Protein AF-A0A3B8LMS7-F1 (afdb_monomer)

Solvent-accessible surface area (backbone atoms only — not comparable to full-atom values): 8397 Å² total; per-residue (Å²): 134,84,88,84,91,81,81,88,70,81,94,71,90,89,88,82,76,88,71,76,79,73,75,84,71,71,98,67,66,61,40,82,55,19,20,86,47,70,70,88,33,54,68,36,80,34,90,42,40,34,68,16,10,30,55,41,20,35,41,36,43,55,95,50,21,13,50,41,43,77,46,53,77,42,93,51,76,71,44,71,45,80,37,74,37,56,78,89,74,31,79,88,40,46,43,54,16,43,24,29,14,36,30,83,61,42,90,48,61,22,40,35,59,57,42,45,45,61,81,47,78,67,85,45,7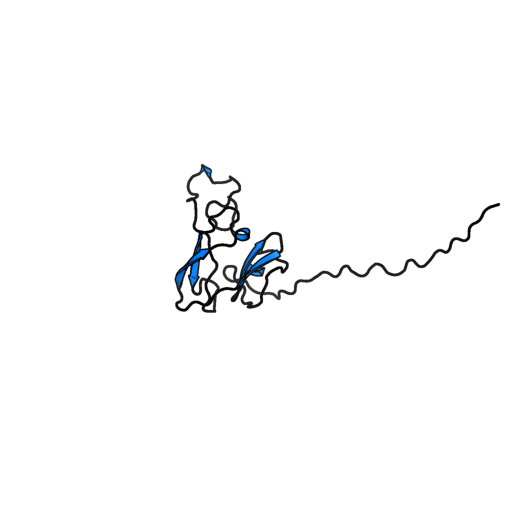5,85,50,60,68,71,70,44,34,53,52,55,81,84,54,68,50

pLDDT: mean 80.32, std 17.66, range [42.62, 98.25]

Radius of gyration: 23.53 Å; Cα contacts (8 Å, |Δi|>4): 278; chains: 1; bounding box: 43×66×74 Å

Mean predicted aligned error: 11.63 Å

Structure (mmCIF, N/CA/C/O backbone):
data_AF-A0A3B8LMS7-F1
#
_entry.id   AF-A0A3B8LMS7-F1
#
loop_
_atom_site.group_PDB
_atom_site.id
_atom_site.type_symbol
_atom_site.label_atom_id
_atom_site.label_alt_id
_atom_site.label_comp_id
_atom_site.label_asym_id
_atom_site.label_entity_id
_atom_site.label_seq_id
_atom_site.pdbx_PDB_ins_code
_atom_site.Cartn_x
_atom_site.Cartn_y
_atom_site.Cartn_z
_atom_site.occupancy
_atom_site.B_iso_or_equiv
_atom_site.auth_seq_id
_atom_site.auth_comp_id
_atom_site.auth_asym_id
_atom_site.auth_atom_id
_atom_site.pdbx_PDB_model_num
ATOM 1 N N . MET A 1 1 ? 28.620 -42.078 -59.482 1.00 43.09 1 MET A N 1
ATOM 2 C CA . MET A 1 1 ? 28.728 -40.672 -59.041 1.00 43.09 1 MET A CA 1
ATOM 3 C C . MET A 1 1 ? 27.403 -40.259 -58.410 1.00 43.09 1 MET A C 1
ATOM 5 O O . MET A 1 1 ? 26.386 -40.462 -59.048 1.00 43.09 1 MET A O 1
ATOM 9 N N . ARG A 1 2 ? 27.470 -39.798 -57.147 1.00 42.62 2 ARG A N 1
ATOM 10 C CA . ARG A 1 2 ? 26.589 -38.878 -56.375 1.00 42.62 2 ARG A CA 1
ATOM 11 C C . ARG A 1 2 ? 25.083 -38.866 -56.721 1.00 42.62 2 ARG A C 1
ATOM 13 O O . ARG A 1 2 ? 24.702 -38.427 -57.791 1.00 42.62 2 ARG A O 1
ATOM 20 N N . MET A 1 3 ? 24.230 -39.468 -55.883 1.00 47.16 3 MET A N 1
ATOM 21 C CA . MET A 1 3 ? 23.525 -38.856 -54.728 1.00 47.16 3 MET A CA 1
ATOM 22 C C . MET A 1 3 ? 22.615 -37.669 -55.090 1.00 47.16 3 MET A C 1
ATOM 24 O O . MET A 1 3 ? 23.129 -36.617 -55.446 1.00 47.16 3 MET A O 1
ATOM 28 N N . ALA A 1 4 ? 21.302 -37.805 -54.859 1.00 48.56 4 ALA A N 1
ATOM 29 C CA . ALA A 1 4 ? 20.588 -37.082 -53.791 1.00 48.56 4 ALA A CA 1
ATOM 30 C C . ALA A 1 4 ? 19.065 -37.327 -53.870 1.00 48.56 4 ALA A C 1
ATOM 32 O O . ALA A 1 4 ? 18.379 -36.816 -54.749 1.00 48.56 4 ALA A O 1
ATOM 33 N N . PHE A 1 5 ? 18.536 -38.085 -52.907 1.00 51.47 5 PHE A N 1
ATOM 34 C CA . PHE A 1 5 ? 17.126 -38.048 -52.520 1.00 51.47 5 PHE A CA 1
ATOM 35 C C . PHE A 1 5 ? 16.939 -36.856 -51.574 1.00 51.47 5 PHE A C 1
ATOM 37 O O . PHE A 1 5 ? 17.496 -36.870 -50.477 1.00 51.47 5 PHE A O 1
ATOM 44 N N . ILE A 1 6 ? 16.162 -35.843 -51.961 1.00 56.22 6 ILE A N 1
ATOM 45 C CA . ILE A 1 6 ? 15.762 -34.752 -51.060 1.00 56.22 6 ILE A CA 1
ATOM 46 C C . ILE A 1 6 ? 14.264 -34.888 -50.798 1.00 56.22 6 ILE A C 1
ATOM 48 O O . ILE A 1 6 ? 13.422 -34.571 -51.634 1.00 56.22 6 ILE A O 1
ATOM 52 N N . LYS A 1 7 ? 13.953 -35.418 -49.613 1.00 52.09 7 LYS A N 1
ATOM 53 C CA . LYS A 1 7 ? 12.619 -35.411 -49.013 1.00 52.09 7 LYS A CA 1
ATOM 54 C C . LYS A 1 7 ? 12.289 -33.969 -48.620 1.00 52.09 7 LYS A C 1
ATOM 56 O O . LYS A 1 7 ? 12.857 -33.465 -47.656 1.00 52.09 7 LYS A O 1
ATOM 61 N N . CYS A 1 8 ? 11.377 -33.315 -49.333 1.00 48.84 8 CYS A N 1
ATOM 62 C CA . CYS A 1 8 ? 10.804 -32.049 -48.877 1.00 48.84 8 CYS A CA 1
ATOM 63 C C . CYS A 1 8 ? 9.661 -32.377 -47.905 1.00 48.84 8 CYS A C 1
ATOM 65 O O . CYS A 1 8 ? 8.524 -32.620 -48.299 1.00 48.84 8 CYS A O 1
ATOM 67 N N . MET A 1 9 ? 10.040 -32.526 -46.637 1.00 53.75 9 MET A N 1
ATOM 68 C CA . MET A 1 9 ? 9.176 -32.872 -45.514 1.00 53.75 9 MET A CA 1
ATOM 69 C C . MET A 1 9 ? 8.336 -31.655 -45.109 1.00 53.75 9 MET A C 1
ATOM 71 O O . MET A 1 9 ? 8.848 -30.541 -45.038 1.00 53.75 9 MET A O 1
ATOM 75 N N . SER A 1 10 ? 7.047 -31.906 -44.880 1.00 53.94 10 SER A N 1
ATOM 76 C CA . SER A 1 10 ? 5.983 -30.986 -44.476 1.00 53.94 10 SER A CA 1
ATOM 77 C C . SER A 1 10 ? 6.422 -29.775 -43.651 1.00 53.94 10 SER A C 1
ATOM 79 O O . SER A 1 10 ? 6.800 -29.896 -42.489 1.00 53.94 10 SER A O 1
ATOM 81 N N . MET A 1 11 ? 6.230 -28.593 -44.233 1.00 56.06 11 MET A N 1
ATOM 82 C CA . MET A 1 11 ? 6.202 -27.307 -43.541 1.00 56.06 11 MET A CA 1
ATOM 83 C C . MET A 1 11 ? 4.784 -27.082 -42.990 1.00 56.06 11 MET A C 1
ATOM 85 O O . MET A 1 11 ? 3.991 -26.333 -43.553 1.00 56.06 11 MET A O 1
ATOM 89 N N . LEU A 1 12 ? 4.436 -27.816 -41.929 1.00 58.06 12 LEU A N 1
ATOM 90 C CA . LEU A 1 12 ? 3.155 -27.730 -41.226 1.00 58.06 12 LEU A CA 1
ATOM 91 C C . LEU A 1 12 ? 3.419 -27.457 -39.736 1.00 58.06 12 LEU A C 1
ATOM 93 O O . LEU A 1 12 ? 4.203 -28.168 -39.116 1.00 58.06 12 LEU A O 1
ATOM 97 N N . CYS A 1 13 ? 2.704 -26.477 -39.174 1.00 52.31 13 CYS A N 1
ATOM 98 C CA . CYS A 1 13 ? 2.502 -26.253 -37.733 1.00 52.31 13 CYS A CA 1
ATOM 99 C C . CYS A 1 13 ? 3.688 -25.744 -36.886 1.00 52.31 13 CYS A C 1
ATOM 101 O O . CYS A 1 13 ? 4.247 -26.486 -36.091 1.00 52.31 13 CYS A O 1
ATOM 103 N N . CYS A 1 14 ? 3.960 -24.434 -36.935 1.00 53.78 14 CYS A N 1
ATOM 104 C CA . CYS A 1 14 ? 4.565 -23.681 -35.816 1.00 53.78 14 CYS A CA 1
ATOM 105 C C . CYS A 1 14 ? 4.072 -22.213 -35.787 1.00 53.78 14 CYS A C 1
ATOM 107 O O . CYS A 1 14 ? 4.835 -21.289 -35.530 1.00 53.78 14 CYS A O 1
ATOM 109 N N . VAL A 1 15 ? 2.787 -21.975 -36.085 1.00 58.22 15 VAL A N 1
ATOM 110 C CA . VAL A 1 15 ? 2.137 -20.646 -35.995 1.00 58.22 15 VAL A CA 1
ATOM 111 C C . VAL A 1 15 ? 0.986 -20.728 -34.994 1.00 58.22 15 VAL A C 1
ATOM 113 O O . VAL A 1 15 ? -0.182 -20.600 -35.337 1.00 58.22 15 VAL A O 1
ATOM 116 N N . GLY A 1 16 ? 1.302 -21.061 -33.747 1.00 57.31 16 GLY A N 1
ATOM 117 C CA . GLY A 1 16 ? 0.280 -21.302 -32.735 1.00 57.31 16 GLY A CA 1
ATOM 118 C C . GLY A 1 16 ? 0.856 -21.299 -31.336 1.00 57.31 16 GLY A C 1
ATOM 119 O O . GLY A 1 16 ? 0.866 -22.341 -30.702 1.00 57.31 16 GLY A O 1
ATOM 120 N N . CYS A 1 17 ? 1.394 -20.160 -30.892 1.00 53.41 17 CYS A N 1
ATOM 121 C CA . CYS A 1 17 ? 1.588 -19.872 -29.464 1.00 53.41 17 CYS A CA 1
ATOM 122 C C . CYS A 1 17 ? 1.917 -18.394 -29.179 1.00 53.41 17 CYS A C 1
ATOM 124 O O . CYS A 1 17 ? 2.583 -18.083 -28.198 1.00 53.41 17 CYS A O 1
ATOM 126 N N . LEU A 1 18 ? 1.403 -17.453 -29.980 1.00 55.34 18 LEU A N 1
ATOM 127 C CA . LEU A 1 18 ? 1.219 -16.078 -29.498 1.00 55.34 18 LEU A CA 1
ATOM 128 C C . LEU A 1 18 ? -0.060 -16.051 -28.652 1.00 55.34 18 LEU A C 1
ATOM 130 O O . LEU A 1 18 ? -1.061 -15.443 -29.021 1.00 55.34 18 LEU A O 1
ATOM 134 N N . MET A 1 19 ? -0.057 -16.798 -27.546 1.00 57.53 19 MET A N 1
ATOM 135 C CA . MET A 1 19 ? -1.080 -16.645 -26.522 1.00 57.53 19 MET A CA 1
ATOM 136 C C . MET A 1 19 ? -0.799 -15.317 -25.833 1.00 57.53 19 MET A C 1
ATOM 138 O O . MET A 1 19 ? 0.037 -15.238 -24.938 1.00 57.53 19 MET A O 1
ATOM 142 N N . ALA A 1 20 ? -1.465 -14.265 -26.306 1.00 58.06 20 ALA A N 1
ATOM 143 C CA . ALA A 1 20 ? -1.592 -13.022 -25.572 1.00 58.06 20 ALA A CA 1
ATOM 144 C C . ALA A 1 20 ? -2.184 -13.366 -24.201 1.00 58.06 20 ALA A C 1
ATOM 146 O O . ALA A 1 20 ? -3.354 -13.739 -24.089 1.00 58.06 20 ALA A O 1
ATOM 147 N N . TRP A 1 21 ? -1.348 -13.313 -23.167 1.00 57.47 21 TRP A N 1
ATOM 148 C CA . TRP A 1 21 ? -1.787 -13.374 -21.783 1.00 57.47 21 TRP A CA 1
ATOM 149 C C . TRP A 1 21 ? -2.522 -12.069 -21.496 1.00 57.47 21 TRP A C 1
ATOM 151 O O . TRP A 1 21 ? -1.946 -11.114 -20.985 1.00 57.47 21 TRP A O 1
ATOM 161 N N . ASN A 1 22 ? -3.793 -12.013 -21.890 1.00 55.47 22 ASN A N 1
ATOM 162 C CA . ASN A 1 22 ? -4.711 -10.995 -21.412 1.00 55.47 22 ASN A CA 1
ATOM 163 C C . ASN A 1 22 ? -4.865 -11.234 -19.908 1.00 55.47 22 ASN A C 1
ATOM 165 O O . ASN A 1 22 ? -5.619 -12.113 -19.483 1.00 55.47 22 ASN A O 1
ATOM 169 N N . ALA A 1 23 ? -4.081 -10.509 -19.110 1.00 57.09 23 ALA A N 1
ATOM 170 C CA . ALA A 1 23 ? -4.292 -10.421 -17.678 1.00 57.09 23 ALA A CA 1
ATOM 171 C C . ALA A 1 23 ? -5.710 -9.873 -17.484 1.00 57.09 23 ALA A C 1
ATOM 173 O O . ALA A 1 23 ? -6.015 -8.747 -17.865 1.00 57.09 23 ALA A O 1
ATOM 174 N N . CYS A 1 24 ? -6.608 -10.729 -17.004 1.00 55.03 24 CYS A N 1
ATOM 175 C CA . CYS A 1 24 ? -8.009 -10.393 -16.812 1.00 55.03 24 CYS A CA 1
ATOM 176 C C . CYS A 1 24 ? -8.155 -9.531 -15.553 1.00 55.03 24 CYS A C 1
ATOM 178 O O . CYS A 1 24 ? -8.552 -10.044 -14.509 1.00 55.03 24 CYS A O 1
ATOM 180 N N . SER A 1 25 ? -7.857 -8.235 -15.628 1.00 58.50 25 SER A N 1
ATOM 181 C CA . SER A 1 25 ? -8.556 -7.275 -14.777 1.00 58.50 25 SER A CA 1
ATOM 182 C C . SER A 1 25 ? -9.744 -6.762 -15.588 1.00 58.50 25 SER A C 1
ATOM 184 O O . SER A 1 25 ? -9.595 -6.276 -16.706 1.00 58.50 25 SER A O 1
ATOM 186 N N . GLY A 1 26 ? -10.965 -6.976 -15.089 1.00 64.00 26 GLY A N 1
ATOM 187 C CA . GLY A 1 26 ? -12.135 -6.299 -15.658 1.00 64.00 26 GLY A CA 1
ATOM 188 C C . GLY A 1 26 ? -11.980 -4.780 -15.530 1.00 64.00 26 GLY A C 1
ATOM 189 O O . GLY A 1 26 ? -11.063 -4.321 -14.852 1.00 64.00 26 GLY A O 1
ATOM 190 N N . ASP A 1 27 ? -12.886 -4.006 -16.131 1.00 67.19 27 ASP A N 1
ATOM 191 C CA . ASP A 1 27 ? -12.923 -2.539 -16.007 1.00 67.19 27 ASP A CA 1
ATOM 192 C C . ASP A 1 27 ? -13.164 -2.112 -14.545 1.00 67.19 27 ASP A C 1
ATOM 194 O O . ASP A 1 27 ? -14.278 -1.768 -14.140 1.00 67.19 27 ASP A O 1
ATOM 198 N N . VAL A 1 28 ? -12.130 -2.169 -13.709 1.00 79.12 28 VAL A N 1
ATOM 199 C CA . VAL A 1 28 ? -12.204 -1.738 -12.321 1.00 79.12 28 VAL A CA 1
ATOM 200 C C . VAL A 1 28 ? -11.818 -0.277 -12.261 1.00 79.12 28 VAL A C 1
ATOM 202 O O . VAL A 1 28 ? -10.715 0.121 -12.625 1.00 79.12 28 VAL A O 1
ATOM 205 N N . LYS A 1 29 ? -12.754 0.539 -11.781 1.00 83.62 29 LYS A N 1
ATOM 206 C CA . LYS A 1 29 ? -12.494 1.951 -11.535 1.00 83.62 29 LYS A CA 1
ATOM 207 C C . LYS A 1 29 ? -11.621 2.099 -10.295 1.00 83.62 29 LYS A C 1
ATOM 209 O O . LYS A 1 29 ? -11.995 1.647 -9.214 1.00 83.62 29 LYS A O 1
ATOM 214 N N . CYS A 1 30 ? -10.493 2.768 -10.472 1.00 87.12 30 CYS A N 1
ATOM 215 C CA . CYS A 1 30 ? -9.632 3.222 -9.393 1.00 87.12 30 CYS A CA 1
ATOM 216 C C . CYS A 1 30 ? -10.242 4.459 -8.742 1.00 87.12 30 CYS A C 1
ATOM 218 O O . CYS A 1 30 ? -10.632 5.400 -9.436 1.00 87.12 30 CYS A O 1
ATOM 220 N N . VAL A 1 31 ? -10.310 4.467 -7.417 1.00 87.62 31 VAL A N 1
ATOM 221 C CA . VAL A 1 31 ? -10.645 5.658 -6.638 1.00 87.62 31 VAL A CA 1
ATOM 222 C C . VAL A 1 31 ? -9.459 5.917 -5.725 1.00 87.62 31 VAL A C 1
ATOM 224 O O . VAL A 1 31 ? -9.193 5.109 -4.840 1.00 87.62 31 VAL A O 1
ATOM 227 N N . ASN A 1 32 ? -8.737 7.013 -5.973 1.00 87.75 32 ASN A N 1
ATOM 228 C CA . ASN A 1 32 ? -7.514 7.380 -5.246 1.00 87.75 32 ASN A CA 1
ATOM 229 C C . ASN A 1 32 ? -6.486 6.240 -5.216 1.00 87.75 32 ASN A C 1
ATOM 231 O O . ASN A 1 32 ? -6.075 5.785 -4.155 1.00 87.75 32 ASN A O 1
ATOM 235 N N . ASP A 1 33 ? -6.148 5.723 -6.399 1.00 91.69 33 ASP A N 1
ATOM 236 C CA . ASP A 1 33 ? -5.213 4.608 -6.599 1.00 91.69 33 ASP A CA 1
ATOM 237 C C . ASP A 1 33 ? -5.592 3.280 -5.933 1.00 91.69 33 ASP A C 1
ATOM 239 O O . ASP A 1 33 ? -4.776 2.364 -5.908 1.00 91.69 33 ASP A O 1
ATOM 243 N N . ILE A 1 34 ? -6.825 3.133 -5.443 1.00 94.25 34 ILE A N 1
ATOM 244 C CA . ILE A 1 34 ? -7.327 1.883 -4.873 1.00 94.25 34 ILE A CA 1
ATOM 245 C C . ILE A 1 34 ? -8.461 1.346 -5.742 1.00 94.25 34 ILE A C 1
ATOM 247 O O . ILE A 1 34 ? -9.450 2.027 -6.028 1.00 94.25 34 ILE A O 1
ATOM 251 N N . SER A 1 35 ? -8.335 0.086 -6.146 1.00 94.06 35 SER A N 1
ATOM 252 C CA . SER A 1 35 ? -9.393 -0.648 -6.831 1.00 94.06 35 SER A CA 1
ATOM 253 C C . SER A 1 35 ? -10.401 -1.253 -5.838 1.00 94.06 35 SER A C 1
ATOM 255 O O . SER A 1 35 ? -10.101 -1.518 -4.669 1.00 94.06 35 SER A O 1
ATOM 257 N N . SER A 1 36 ? -11.627 -1.524 -6.295 1.00 93.44 36 SER A N 1
ATOM 258 C CA . SER A 1 36 ? -12.656 -2.190 -5.476 1.00 93.44 36 SER A CA 1
ATOM 259 C C . SER A 1 36 ? -12.422 -3.696 -5.295 1.00 93.44 36 SER A C 1
ATOM 261 O O . SER A 1 36 ? -13.253 -4.383 -4.704 1.00 93.44 36 SER A O 1
ATOM 263 N N . LEU A 1 37 ? -11.338 -4.234 -5.857 1.00 93.94 37 LEU A N 1
ATOM 264 C CA . LEU A 1 37 ? -11.012 -5.650 -5.779 1.00 93.94 37 LEU A CA 1
ATOM 265 C C . LEU A 1 37 ? -10.520 -6.036 -4.379 1.00 93.94 37 LEU A C 1
ATOM 267 O O . LEU A 1 37 ? -10.150 -5.205 -3.554 1.00 93.94 37 LEU A O 1
ATOM 271 N N . THR A 1 38 ? -10.501 -7.339 -4.127 1.00 95.31 38 THR A N 1
ATOM 272 C CA . THR A 1 38 ? -10.049 -7.940 -2.863 1.00 95.31 38 THR A CA 1
ATOM 273 C C . THR A 1 38 ? -9.034 -9.062 -3.083 1.00 95.31 38 THR A C 1
ATOM 275 O O . THR A 1 38 ? -8.711 -9.787 -2.140 1.00 95.31 38 THR A O 1
ATOM 278 N N . ILE A 1 39 ? -8.607 -9.262 -4.335 1.00 94.50 39 ILE A N 1
A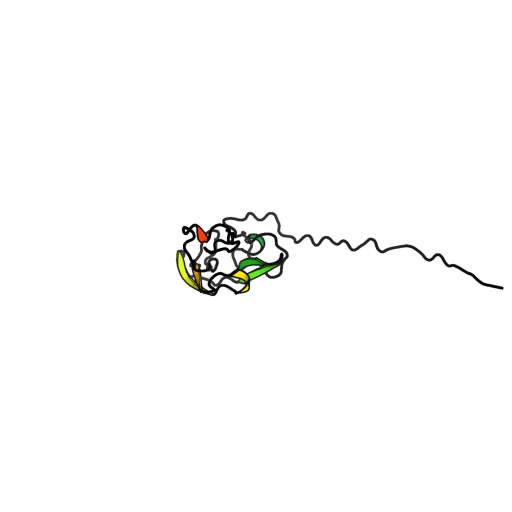TOM 279 C CA . ILE A 1 39 ? -7.738 -10.362 -4.760 1.00 94.50 39 ILE A CA 1
ATOM 280 C C . ILE A 1 39 ? -6.278 -10.065 -4.425 1.00 94.50 39 ILE A C 1
ATOM 282 O O . ILE A 1 39 ? -5.874 -8.908 -4.378 1.00 94.50 39 ILE A O 1
ATOM 286 N N . ASP A 1 40 ? -5.484 -11.111 -4.231 1.00 95.88 40 ASP A N 1
ATOM 287 C CA . ASP A 1 40 ? -4.034 -10.960 -4.184 1.00 95.88 40 ASP A CA 1
ATOM 288 C C . ASP A 1 40 ? -3.514 -10.685 -5.598 1.00 95.88 40 ASP A C 1
ATOM 290 O O . ASP A 1 40 ? -3.692 -11.500 -6.504 1.00 95.88 40 ASP A O 1
ATOM 294 N N . THR A 1 41 ? -2.919 -9.516 -5.793 1.00 94.31 41 THR A N 1
ATOM 295 C CA . THR A 1 41 ? -2.373 -9.064 -7.077 1.00 94.31 41 THR A CA 1
ATOM 296 C C . THR A 1 41 ? -0.869 -9.302 -7.169 1.00 94.31 41 THR A C 1
ATOM 298 O O . THR A 1 41 ? -0.286 -9.059 -8.225 1.00 94.31 41 THR A O 1
ATOM 301 N N . ASN A 1 42 ? -0.218 -9.806 -6.116 1.00 96.81 42 ASN A N 1
ATOM 302 C CA . ASN A 1 42 ? 1.234 -9.911 -6.055 1.00 96.81 42 ASN A CA 1
ATOM 303 C C . ASN A 1 42 ? 1.816 -10.742 -7.217 1.00 96.81 42 ASN A C 1
ATOM 305 O O . ASN A 1 42 ? 1.353 -11.838 -7.531 1.00 96.81 42 ASN A O 1
ATOM 309 N N . GLY A 1 43 ? 2.844 -10.206 -7.876 1.00 94.81 43 GLY A N 1
ATOM 310 C CA . GLY A 1 43 ? 3.505 -10.796 -9.044 1.00 94.81 43 GLY A CA 1
ATOM 311 C C . GLY A 1 43 ? 2.748 -10.667 -10.373 1.00 94.81 43 GLY A C 1
ATOM 312 O O . GLY A 1 43 ? 3.326 -10.988 -11.423 1.00 94.81 43 GLY A O 1
ATOM 313 N N . SER A 1 44 ? 1.499 -10.187 -10.354 1.00 94.31 44 SER A N 1
ATOM 314 C CA . SER A 1 44 ? 0.690 -9.980 -11.561 1.00 94.31 44 SER A CA 1
ATOM 315 C C . SER A 1 44 ? 1.291 -8.891 -12.454 1.00 94.31 44 SER A C 1
ATOM 317 O O . SER A 1 44 ? 1.925 -7.972 -11.934 1.00 94.31 44 SER A O 1
ATOM 319 N N . PRO A 1 45 ? 1.116 -8.965 -13.786 1.00 93.81 45 PRO A N 1
ATOM 320 C CA . PRO A 1 45 ? 1.465 -7.864 -14.676 1.00 93.81 45 PRO A CA 1
ATOM 321 C C . PRO A 1 45 ? 0.679 -6.606 -14.312 1.00 93.81 45 PRO A C 1
ATOM 323 O O . PRO A 1 45 ? -0.512 -6.691 -14.018 1.00 93.81 45 PRO A O 1
ATOM 326 N N . CYS A 1 46 ? 1.334 -5.455 -14.369 1.00 92.88 46 CYS A N 1
ATOM 327 C CA . CYS A 1 46 ? 0.716 -4.170 -14.076 1.00 92.88 46 CYS A CA 1
ATOM 328 C C . CYS A 1 46 ? 1.349 -3.058 -14.901 1.00 92.88 46 CYS A C 1
ATOM 330 O O . CYS A 1 46 ? 2.434 -3.208 -15.471 1.00 92.88 46 CYS A O 1
ATOM 332 N N . THR A 1 47 ? 0.660 -1.927 -14.919 1.00 91.25 47 THR A N 1
ATOM 333 C CA . THR A 1 47 ? 1.138 -0.674 -15.504 1.00 91.25 47 THR A CA 1
ATOM 334 C C . THR A 1 47 ? 0.996 0.507 -14.552 1.00 91.25 47 THR A C 1
ATOM 336 O O . THR A 1 47 ? 1.664 1.517 -14.749 1.00 91.25 47 THR A O 1
ATOM 339 N N . ALA A 1 48 ? 0.163 0.379 -13.517 1.00 90.50 48 AL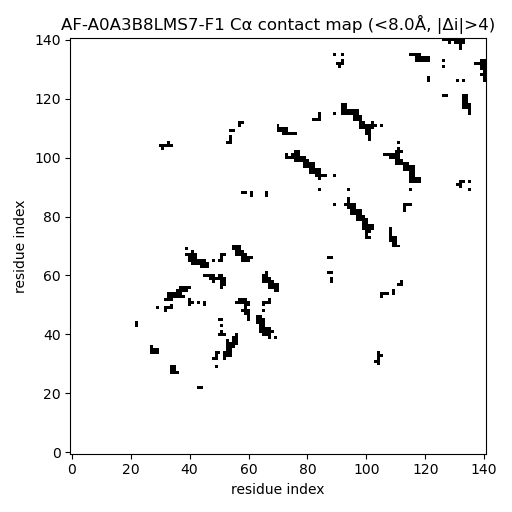A A N 1
ATOM 340 C CA . ALA A 1 48 ? -0.088 1.424 -12.538 1.00 90.50 48 ALA A CA 1
ATOM 341 C C . ALA A 1 48 ? -0.249 0.853 -11.124 1.00 90.50 48 ALA A C 1
ATOM 343 O O . ALA A 1 48 ? -0.592 -0.316 -10.940 1.00 90.50 48 ALA A O 1
ATOM 344 N N . LYS A 1 49 ? -0.077 1.715 -10.117 1.00 90.94 49 LYS A N 1
ATOM 345 C CA . LYS A 1 49 ? -0.262 1.392 -8.695 1.00 90.94 49 LYS A CA 1
ATOM 346 C C . LYS A 1 49 ? -1.611 0.732 -8.403 1.00 90.94 49 LYS A C 1
ATOM 348 O O . LYS A 1 49 ? -1.676 -0.277 -7.706 1.00 90.94 49 LYS A O 1
ATOM 353 N N . CYS A 1 50 ? -2.684 1.265 -8.983 1.00 88.75 50 CYS A N 1
ATOM 354 C CA . CYS A 1 50 ? -4.041 0.757 -8.778 1.00 88.75 50 CYS A CA 1
ATOM 355 C C . CYS A 1 50 ? -4.235 -0.707 -9.212 1.00 88.75 50 CYS A C 1
ATOM 357 O O . CYS A 1 50 ? -5.065 -1.411 -8.634 1.00 88.75 50 CYS A 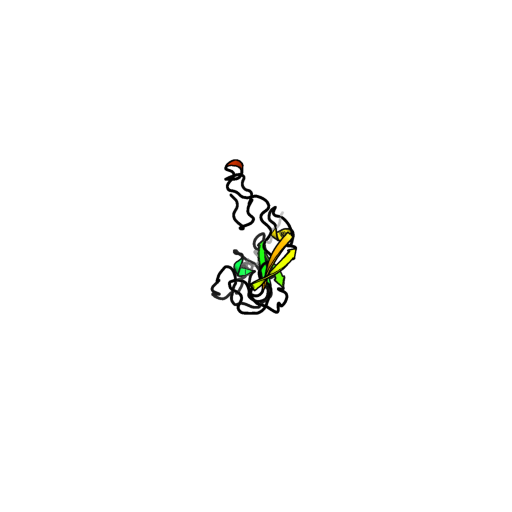O 1
ATOM 359 N N . ASP A 1 51 ? -3.446 -1.198 -10.173 1.00 92.31 51 ASP A N 1
ATOM 360 C CA . ASP A 1 51 ? -3.490 -2.607 -10.584 1.00 92.31 51 ASP A CA 1
ATOM 361 C C . ASP A 1 51 ? -3.072 -3.533 -9.429 1.00 92.31 51 ASP A C 1
ATOM 363 O O . ASP A 1 51 ? -3.508 -4.681 -9.337 1.00 92.31 51 ASP A O 1
ATOM 367 N N . CYS A 1 52 ? -2.232 -3.016 -8.532 1.00 93.50 52 CYS A N 1
ATOM 368 C CA . CYS A 1 52 ? -1.659 -3.729 -7.401 1.00 93.50 52 CYS A CA 1
ATOM 369 C C . CYS A 1 52 ? -2.353 -3.387 -6.081 1.00 93.50 52 CYS A C 1
ATOM 371 O O . CYS A 1 52 ? -2.318 -4.186 -5.145 1.00 93.50 52 CYS A O 1
ATOM 373 N N . ASN A 1 53 ? -2.998 -2.224 -6.014 1.00 95.62 53 ASN A N 1
ATOM 374 C CA . ASN A 1 53 ? -3.557 -1.662 -4.801 1.00 95.62 53 ASN A CA 1
ATOM 375 C C . ASN A 1 53 ? -5.091 -1.787 -4.754 1.00 95.62 53 ASN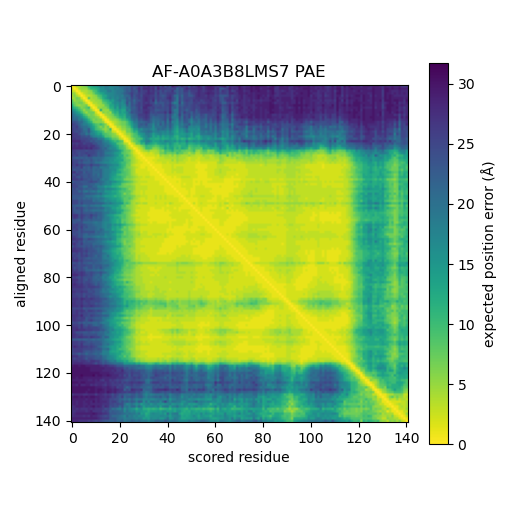 A C 1
ATOM 377 O O . ASN A 1 53 ? -5.818 -1.358 -5.655 1.00 95.62 53 ASN A O 1
ATOM 381 N N . ASN A 1 54 ? -5.607 -2.416 -3.700 1.00 96.12 54 ASN A N 1
ATOM 382 C CA . ASN A 1 54 ? -7.018 -2.749 -3.552 1.00 96.12 54 ASN A CA 1
ATOM 383 C C . ASN A 1 54 ? -7.467 -2.793 -2.079 1.00 96.12 54 ASN A C 1
ATOM 385 O O . ASN A 1 54 ? -6.742 -2.397 -1.165 1.00 96.12 54 ASN A O 1
ATOM 389 N N . GLN A 1 55 ? -8.691 -3.260 -1.822 1.00 96.94 55 GLN A N 1
ATOM 390 C CA . GLN A 1 55 ? -9.292 -3.229 -0.482 1.00 96.94 55 GLN A CA 1
ATOM 391 C C . GLN A 1 55 ? -8.534 -4.080 0.557 1.00 96.94 55 GLN A C 1
ATOM 393 O O . GLN A 1 55 ? -8.550 -3.770 1.750 1.00 96.94 55 GLN A O 1
ATOM 398 N N . ASN A 1 56 ? -7.856 -5.143 0.119 1.00 97.62 56 ASN A N 1
ATOM 399 C CA . ASN A 1 56 ? -7.148 -6.087 0.989 1.00 97.62 56 ASN A CA 1
ATOM 400 C C . ASN A 1 56 ? -5.627 -6.028 0.855 1.00 97.62 56 ASN A C 1
ATOM 402 O O . ASN A 1 56 ? -4.930 -6.556 1.719 1.00 97.62 56 ASN A O 1
ATOM 406 N N . TYR A 1 57 ? -5.115 -5.417 -0.208 1.00 97.19 57 TYR A N 1
ATOM 407 C CA . TYR A 1 57 ? -3.694 -5.382 -0.524 1.00 97.19 57 TYR A CA 1
ATOM 408 C C . TYR A 1 57 ? -3.278 -3.957 -0.862 1.00 97.19 57 TYR A C 1
ATOM 410 O O . TYR A 1 57 ? -4.004 -3.257 -1.558 1.00 97.19 57 TYR A O 1
ATOM 418 N N . TYR A 1 58 ? -2.122 -3.530 -0.369 1.00 96.00 58 TYR A N 1
ATOM 419 C CA . TYR A 1 58 ? -1.458 -2.311 -0.821 1.00 96.00 58 TYR A CA 1
ATOM 420 C C . TYR A 1 58 ? -0.187 -2.687 -1.561 1.00 96.00 58 TYR A C 1
ATOM 422 O O . TYR A 1 58 ? 0.420 -3.719 -1.279 1.00 96.00 58 TYR A O 1
ATOM 430 N N . GLY A 1 59 ? 0.230 -1.868 -2.508 1.00 94.38 59 GLY A N 1
ATOM 431 C CA . GLY A 1 59 ? 1.389 -2.191 -3.318 1.00 94.38 59 GLY A CA 1
ATOM 432 C C . GLY A 1 59 ? 1.590 -1.208 -4.443 1.00 94.38 59 GLY A C 1
ATOM 433 O O . GLY A 1 59 ? 0.805 -0.274 -4.601 1.00 94.38 59 GLY A O 1
ATOM 434 N N . ASP A 1 60 ? 2.628 -1.465 -5.226 1.00 93.19 60 ASP A N 1
ATOM 435 C CA . ASP A 1 60 ? 2.943 -0.681 -6.410 1.00 93.19 60 ASP A CA 1
ATOM 436 C C . ASP A 1 60 ? 3.390 -1.575 -7.569 1.00 93.19 60 ASP A C 1
ATOM 438 O O . ASP A 1 60 ? 3.723 -2.756 -7.394 1.00 93.19 60 ASP A O 1
ATOM 442 N N . CYS A 1 61 ? 3.380 -0.999 -8.764 1.00 93.06 61 CYS A N 1
ATOM 443 C CA . CYS A 1 61 ? 3.843 -1.641 -9.971 1.00 93.06 61 CYS A CA 1
ATOM 444 C C . CYS A 1 61 ? 5.349 -1.446 -10.148 1.00 93.06 61 CYS A C 1
ATOM 446 O O . CYS A 1 61 ? 5.814 -0.443 -10.684 1.00 93.06 61 CYS A O 1
ATOM 448 N N . VAL A 1 62 ? 6.129 -2.447 -9.748 1.00 92.81 62 VAL A N 1
ATOM 449 C CA . VAL A 1 62 ? 7.588 -2.401 -9.821 1.00 92.81 62 VAL A CA 1
ATOM 450 C C . VAL A 1 62 ? 8.068 -3.245 -10.991 1.00 92.81 62 VAL A C 1
ATOM 452 O O . VAL A 1 62 ? 7.888 -4.461 -11.030 1.00 92.81 62 VAL A O 1
ATOM 455 N N . SER A 1 63 ? 8.713 -2.601 -11.966 1.00 92.44 63 SER A N 1
ATOM 456 C CA . SER A 1 63 ? 9.249 -3.278 -13.160 1.00 92.44 63 SER A CA 1
ATOM 457 C C . SER A 1 63 ? 8.185 -4.085 -13.930 1.00 92.44 63 SER A C 1
ATOM 459 O O . SER A 1 63 ? 8.434 -5.206 -14.380 1.00 92.44 63 SER A O 1
ATOM 461 N N . GLY A 1 64 ? 6.976 -3.525 -14.057 1.00 92.69 64 GLY A N 1
ATOM 462 C CA . GLY A 1 64 ? 5.844 -4.144 -14.760 1.00 92.69 64 GLY A CA 1
ATOM 463 C C . GLY A 1 64 ? 5.198 -5.318 -14.019 1.00 92.69 64 GLY A C 1
ATOM 464 O O . GLY A 1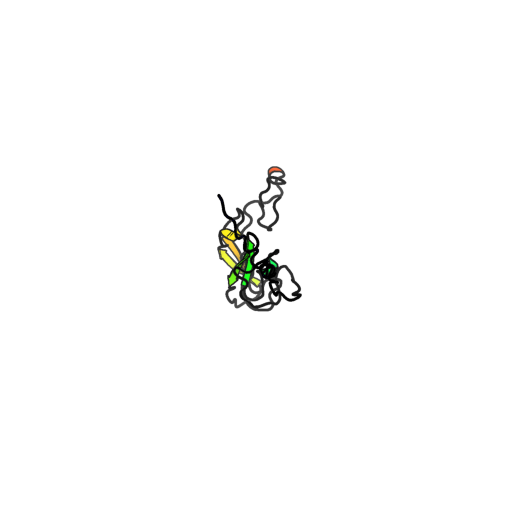 64 ? 4.420 -6.067 -14.616 1.00 92.69 64 GLY A O 1
ATOM 465 N N . ARG A 1 65 ? 5.530 -5.511 -12.736 1.00 95.38 65 ARG A N 1
ATOM 466 C CA . ARG A 1 65 ? 4.924 -6.523 -11.868 1.00 95.38 65 ARG A CA 1
ATOM 467 C C . ARG A 1 65 ? 4.486 -5.926 -10.545 1.00 95.38 65 ARG A C 1
ATOM 469 O O . ARG A 1 65 ? 5.181 -5.102 -9.962 1.00 95.38 65 ARG A O 1
ATOM 476 N N . CYS A 1 66 ? 3.352 -6.392 -10.046 1.00 95.50 66 CYS A N 1
ATOM 477 C CA . CYS A 1 66 ? 2.866 -5.957 -8.754 1.00 95.50 66 CYS A CA 1
ATOM 478 C C . CYS A 1 66 ? 3.762 -6.472 -7.641 1.00 95.50 66 CYS A C 1
ATOM 480 O O . CYS A 1 66 ? 3.967 -7.680 -7.510 1.00 95.50 66 CYS A O 1
ATOM 482 N N . PHE A 1 67 ? 4.224 -5.555 -6.804 1.00 96.00 67 PHE A N 1
ATOM 483 C CA . PHE A 1 67 ? 4.673 -5.877 -5.465 1.00 96.00 67 PHE A CA 1
ATOM 484 C C . PHE A 1 67 ? 3.554 -5.482 -4.504 1.00 96.00 67 PHE A C 1
ATOM 486 O O . PHE A 1 67 ? 3.371 -4.301 -4.215 1.00 96.00 67 PHE A O 1
ATOM 493 N N . ALA A 1 68 ? 2.776 -6.468 -4.054 1.00 96.31 68 ALA A N 1
ATOM 494 C CA . ALA A 1 68 ? 1.605 -6.245 -3.213 1.00 96.31 68 ALA A CA 1
ATOM 495 C C . ALA A 1 68 ? 1.754 -6.954 -1.864 1.00 96.31 68 ALA A C 1
ATOM 497 O O . ALA A 1 68 ? 2.162 -8.111 -1.779 1.00 96.31 68 ALA A O 1
ATOM 498 N N . THR A 1 69 ? 1.411 -6.243 -0.797 1.00 96.06 69 THR A N 1
ATOM 499 C CA . THR A 1 69 ? 1.423 -6.711 0.586 1.00 96.06 69 THR A CA 1
ATOM 500 C C . THR A 1 69 ? 0.008 -6.673 1.139 1.00 96.06 69 THR A C 1
ATOM 502 O O . THR A 1 69 ? -0.754 -5.735 0.902 1.00 96.06 69 THR A O 1
ATOM 505 N N . LYS A 1 70 ? -0.359 -7.709 1.891 1.00 97.25 70 LYS A N 1
ATOM 506 C CA . LYS A 1 70 ? -1.664 -7.774 2.542 1.00 97.25 70 LYS A CA 1
ATOM 507 C C . LYS A 1 70 ? -1.787 -6.666 3.590 1.00 97.25 70 LYS A C 1
ATOM 509 O O . LYS A 1 70 ? -0.872 -6.456 4.382 1.00 97.25 70 LYS A O 1
ATOM 514 N N . ARG A 1 71 ? -2.927 -5.981 3.605 1.00 97.31 71 ARG A N 1
ATOM 515 C CA . ARG A 1 71 ? -3.273 -5.001 4.634 1.00 97.31 71 ARG A CA 1
ATOM 516 C C . ARG A 1 71 ? -3.676 -5.716 5.917 1.00 97.31 71 ARG A C 1
ATOM 518 O O . ARG A 1 71 ? -4.434 -6.690 5.884 1.00 97.31 71 ARG A O 1
ATOM 525 N N . ASP A 1 72 ? -3.226 -5.181 7.040 1.00 97.81 72 ASP A N 1
ATOM 526 C CA . ASP A 1 72 ? -3.705 -5.599 8.351 1.00 97.81 72 ASP A CA 1
ATOM 527 C C . ASP A 1 72 ? -5.032 -4.910 8.685 1.00 97.81 72 ASP A C 1
ATOM 529 O O . ASP A 1 72 ? -5.330 -3.811 8.208 1.00 97.81 72 ASP A O 1
ATOM 533 N N . THR A 1 73 ? -5.835 -5.544 9.535 1.00 98.00 73 THR A N 1
ATOM 534 C CA . THR A 1 73 ? -7.078 -4.953 10.045 1.00 98.00 73 THR A CA 1
ATOM 535 C C . THR A 1 73 ? -6.790 -3.836 11.045 1.00 98.00 73 THR A C 1
ATOM 537 O O . THR A 1 73 ? -5.819 -3.905 11.803 1.00 98.00 73 THR A O 1
ATOM 540 N N . CYS A 1 74 ? -7.677 -2.849 11.116 1.00 97.94 74 CYS A N 1
ATOM 541 C CA . CYS A 1 74 ? -7.598 -1.739 12.058 1.00 97.94 74 CYS A CA 1
ATOM 542 C C . CYS A 1 74 ? -8.974 -1.438 12.669 1.00 97.94 74 CYS A C 1
ATOM 544 O O . CYS A 1 74 ? -10.006 -1.703 12.057 1.00 97.94 74 CYS A O 1
ATOM 546 N N . SER A 1 75 ? -9.002 -0.905 13.891 1.00 96.31 75 SER A N 1
ATOM 547 C CA . SER A 1 75 ? -10.257 -0.785 14.653 1.00 96.31 75 SER A CA 1
ATOM 548 C C . SER A 1 75 ? -10.946 0.570 14.510 1.00 96.31 75 SER A C 1
ATOM 550 O O . SER A 1 75 ? -12.170 0.646 14.587 1.00 96.31 75 SER A O 1
ATOM 552 N N . THR A 1 76 ? -10.179 1.645 14.324 1.00 97.62 76 THR A N 1
ATOM 553 C CA . THR A 1 76 ? -10.691 3.015 14.431 1.00 97.62 76 THR A CA 1
ATOM 554 C C . THR A 1 76 ? -10.301 3.810 13.197 1.00 97.62 76 THR A C 1
ATOM 556 O O . THR A 1 76 ? -9.140 4.171 13.030 1.00 97.62 76 THR A O 1
ATOM 559 N N . LYS A 1 77 ? -11.273 4.109 12.330 1.00 97.69 77 LYS A N 1
ATOM 560 C CA . LYS A 1 77 ? -11.047 4.921 11.128 1.00 97.69 77 LYS A CA 1
ATOM 561 C C . LYS A 1 77 ? -10.324 6.228 11.469 1.00 97.69 77 LYS A C 1
ATOM 563 O O . LYS A 1 77 ? -10.711 6.926 12.404 1.00 97.69 77 LYS A O 1
ATOM 568 N N . GLY A 1 78 ? -9.314 6.563 10.673 1.00 96.94 78 GLY A N 1
ATOM 569 C CA . GLY A 1 78 ? -8.537 7.792 10.805 1.00 96.94 78 GLY A CA 1
ATOM 570 C C . GLY A 1 78 ? -7.424 7.740 11.850 1.00 96.94 78 GLY A C 1
ATOM 571 O O . GLY A 1 78 ? -6.689 8.713 11.962 1.00 96.94 78 GLY A O 1
ATOM 572 N N . THR A 1 79 ? -7.251 6.645 12.603 1.00 97.94 79 THR A N 1
ATOM 573 C CA . THR A 1 79 ? -6.041 6.502 13.426 1.00 97.94 79 THR A CA 1
ATOM 574 C C . THR A 1 79 ? -4.817 6.343 12.546 1.00 97.94 79 THR A C 1
ATOM 576 O O . THR A 1 79 ? -4.876 5.638 11.539 1.00 97.94 79 THR A O 1
ATOM 579 N N . GLU A 1 80 ? -3.708 6.925 12.974 1.00 97.19 80 GLU A N 1
ATOM 580 C CA . GLU A 1 80 ? -2.409 6.803 12.323 1.00 97.19 80 GLU A CA 1
ATOM 581 C C . GLU A 1 80 ? -1.508 5.862 13.120 1.00 97.19 80 GLU A C 1
ATOM 583 O O . GLU A 1 80 ? -1.584 5.803 14.350 1.00 97.19 80 GLU A O 1
ATOM 588 N N . GLN A 1 81 ? -0.635 5.138 12.427 1.00 96.19 81 GLN A N 1
ATOM 589 C CA . GLN A 1 81 ? 0.459 4.419 13.069 1.00 96.19 81 GLN A CA 1
ATOM 590 C C . GLN A 1 81 ? 1.702 4.400 12.190 1.00 96.19 81 GLN A C 1
ATOM 592 O O . GLN A 1 81 ? 1.614 4.470 10.962 1.00 96.19 81 GLN A O 1
ATOM 597 N N . SER A 1 82 ? 2.858 4.242 12.828 1.00 95.94 82 SER A N 1
ATOM 598 C CA . SER A 1 82 ? 4.108 3.998 12.120 1.00 95.94 82 SER A CA 1
ATOM 599 C C . SER A 1 82 ? 4.100 2.640 11.427 1.00 95.94 82 SER A C 1
ATOM 601 O O . SER A 1 82 ? 3.533 1.664 11.921 1.00 95.94 82 SER A O 1
ATOM 603 N N . CYS A 1 83 ? 4.764 2.577 10.283 1.00 94.94 83 CYS A N 1
ATOM 604 C CA . CYS A 1 83 ? 4.914 1.369 9.490 1.00 94.94 83 CYS A CA 1
ATOM 605 C C . CYS A 1 83 ? 6.276 1.358 8.790 1.00 94.94 83 CYS A C 1
ATOM 607 O O . CYS A 1 83 ? 6.974 2.375 8.741 1.00 94.94 83 CYS A O 1
ATOM 609 N N . ILE A 1 84 ? 6.670 0.186 8.288 1.00 93.88 84 ILE A N 1
ATOM 610 C CA . ILE A 1 84 ? 7.907 0.019 7.526 1.00 93.88 84 ILE A CA 1
ATOM 611 C C . ILE A 1 84 ? 7.558 -0.244 6.067 1.00 93.88 84 ILE A C 1
ATOM 613 O O . ILE A 1 84 ? 6.964 -1.273 5.746 1.00 93.88 84 ILE A O 1
ATOM 617 N N . VAL A 1 85 ? 7.975 0.666 5.193 1.00 92.00 85 VAL A N 1
ATOM 618 C CA . VAL A 1 85 ? 7.844 0.538 3.746 1.00 92.00 85 VAL A CA 1
ATOM 619 C C . VAL A 1 85 ? 8.821 -0.540 3.252 1.00 92.00 85 VAL A C 1
ATOM 621 O O . VAL A 1 85 ? 10.005 -0.540 3.633 1.00 92.00 85 VAL A O 1
ATOM 624 N N . PRO A 1 86 ? 8.348 -1.500 2.437 1.00 90.88 86 PRO A N 1
ATOM 625 C CA . PRO A 1 86 ? 9.212 -2.449 1.749 1.00 90.88 86 PRO A CA 1
ATOM 626 C C . PRO A 1 86 ? 10.278 -1.722 0.925 1.00 90.88 86 PRO A C 1
ATOM 628 O O . PRO A 1 86 ? 9.974 -0.769 0.224 1.00 90.88 86 PRO A O 1
ATOM 631 N N . GLU A 1 87 ? 11.525 -2.188 0.973 1.00 89.31 87 GLU A N 1
ATOM 632 C CA . GLU A 1 87 ? 12.662 -1.535 0.296 1.00 89.31 87 GLU A CA 1
ATOM 633 C C . GLU A 1 87 ? 12.461 -1.381 -1.219 1.00 89.31 87 GLU A C 1
ATOM 635 O O . GLU A 1 87 ? 12.875 -0.401 -1.817 1.00 89.31 87 GLU A O 1
ATOM 640 N N . VAL A 1 88 ? 11.751 -2.322 -1.835 1.00 87.25 88 VAL A N 1
ATOM 641 C CA . VAL A 1 88 ? 11.401 -2.274 -3.259 1.00 87.25 88 VAL A CA 1
ATOM 642 C C . VAL A 1 88 ? 10.405 -1.159 -3.611 1.00 87.25 88 VAL A C 1
ATOM 644 O O . VAL A 1 88 ? 10.280 -0.813 -4.779 1.00 87.25 88 VAL A O 1
ATOM 647 N N . LEU A 1 89 ? 9.699 -0.615 -2.615 1.00 87.12 89 LEU A N 1
ATOM 648 C CA . LEU A 1 89 ? 8.719 0.461 -2.767 1.00 87.12 89 LEU A CA 1
ATOM 649 C C . LEU A 1 89 ? 9.255 1.823 -2.317 1.00 87.12 89 LEU A C 1
ATOM 651 O O . LEU A 1 89 ? 8.542 2.810 -2.445 1.00 87.12 89 LEU A O 1
ATOM 655 N N . THR A 1 90 ? 10.467 1.905 -1.756 1.00 82.44 90 THR A N 1
ATOM 656 C CA . THR A 1 90 ? 10.957 3.193 -1.253 1.00 82.44 90 THR A CA 1
ATOM 657 C C . THR A 1 90 ? 11.457 4.117 -2.348 1.00 82.44 90 THR A C 1
ATOM 659 O O . THR A 1 90 ? 11.439 5.317 -2.137 1.00 82.44 90 THR A O 1
ATOM 662 N N . ASN A 1 91 ? 11.947 3.608 -3.482 1.00 76.38 91 ASN A N 1
ATOM 663 C CA . ASN A 1 91 ? 12.500 4.433 -4.570 1.00 76.38 91 ASN A CA 1
ATOM 664 C C . ASN A 1 91 ? 13.532 5.493 -4.110 1.00 76.38 91 ASN A C 1
ATOM 666 O O . ASN A 1 91 ? 13.666 6.544 -4.723 1.00 76.38 91 ASN A O 1
ATOM 670 N N . GLY A 1 92 ? 14.290 5.211 -3.041 1.00 73.75 92 GLY A N 1
ATOM 671 C CA . GLY A 1 92 ? 15.253 6.151 -2.441 1.00 73.75 92 GLY A CA 1
ATOM 672 C C . GLY A 1 92 ? 14.765 6.846 -1.164 1.00 73.75 92 GLY A C 1
ATOM 673 O O . GLY A 1 92 ? 15.579 7.396 -0.426 1.00 73.75 92 GLY A O 1
ATOM 674 N N . CYS A 1 93 ? 13.478 6.734 -0.839 1.00 79.19 93 CYS A N 1
ATOM 675 C CA . CYS A 1 93 ? 12.876 7.296 0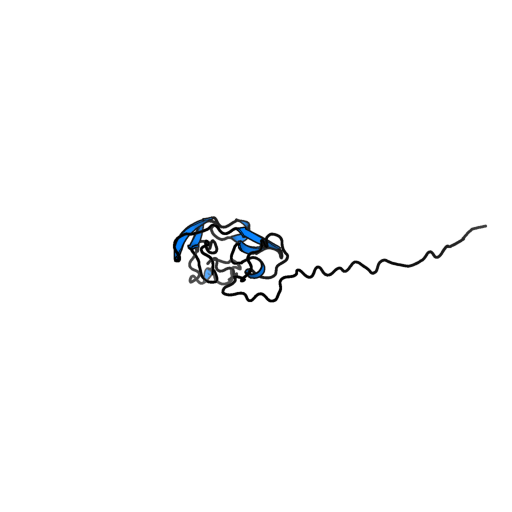.364 1.00 79.19 93 CYS A CA 1
ATOM 676 C C . CYS A 1 93 ? 13.152 6.510 1.648 1.00 79.19 93 CYS A C 1
ATOM 678 O O . CYS A 1 93 ? 13.573 5.347 1.658 1.00 79.19 93 CYS A O 1
ATOM 680 N N . SER A 1 94 ? 12.851 7.161 2.776 1.00 83.19 94 SER A N 1
ATOM 681 C CA . SER A 1 94 ? 12.887 6.534 4.094 1.00 83.19 94 SER A CA 1
ATOM 682 C C . SER A 1 94 ? 11.996 5.294 4.149 1.00 83.19 94 SER A C 1
ATOM 684 O O . SER A 1 94 ? 10.860 5.290 3.677 1.00 83.19 94 SER A O 1
ATOM 686 N N . ARG A 1 95 ? 12.491 4.238 4.797 1.00 89.81 95 ARG A N 1
ATOM 687 C CA . ARG A 1 95 ? 11.692 3.037 5.068 1.00 89.81 95 ARG A CA 1
ATOM 688 C C . ARG A 1 95 ? 10.677 3.258 6.181 1.00 89.81 95 ARG A C 1
ATOM 690 O O . ARG A 1 95 ? 9.764 2.455 6.320 1.00 89.81 95 ARG A O 1
ATOM 697 N N . GLN A 1 96 ? 10.841 4.285 7.007 1.00 91.94 96 GLN A N 1
ATOM 698 C CA . GLN A 1 96 ? 9.868 4.634 8.031 1.00 91.94 96 GLN A CA 1
ATOM 699 C C . GLN A 1 96 ? 8.744 5.449 7.400 1.00 91.94 96 GLN A C 1
ATOM 701 O O . GLN A 1 96 ? 8.997 6.475 6.770 1.00 91.94 96 GLN A O 1
ATOM 706 N N . GLY A 1 97 ? 7.513 5.002 7.612 1.00 92.25 97 GLY A N 1
ATOM 707 C CA . GLY A 1 97 ? 6.321 5.655 7.099 1.00 92.25 97 GLY A CA 1
ATOM 708 C C . GLY A 1 97 ? 5.190 5.726 8.113 1.00 92.25 97 GLY A C 1
ATOM 709 O O . GLY A 1 97 ? 5.314 5.260 9.252 1.00 92.25 97 GLY A O 1
ATOM 710 N N . ILE A 1 98 ? 4.077 6.293 7.664 1.00 94.12 98 ILE A N 1
ATOM 711 C CA . ILE A 1 98 ? 2.804 6.353 8.377 1.00 94.12 98 ILE A CA 1
ATOM 712 C C . ILE A 1 98 ? 1.728 5.701 7.511 1.00 94.12 98 ILE A C 1
ATOM 714 O O . ILE A 1 98 ? 1.715 5.838 6.290 1.00 94.12 98 ILE A O 1
ATOM 718 N N . GLN A 1 99 ? 0.811 4.991 8.159 1.00 96.00 99 GLN A N 1
ATOM 719 C CA . GLN A 1 99 ? -0.397 4.459 7.537 1.00 96.00 99 GLN A CA 1
ATOM 720 C C . GLN A 1 99 ? -1.629 4.885 8.331 1.00 96.00 99 GLN A C 1
ATOM 722 O O . GLN A 1 99 ? -1.593 4.979 9.561 1.00 96.00 99 GLN A O 1
ATOM 727 N N . ILE A 1 100 ? -2.730 5.111 7.617 1.00 97.25 100 ILE A N 1
ATOM 728 C CA . ILE A 1 100 ? -3.991 5.606 8.179 1.00 97.25 100 ILE A CA 1
ATOM 729 C C . ILE A 1 100 ? -5.041 4.499 8.113 1.00 97.25 100 ILE A C 1
ATOM 731 O O . ILE A 1 100 ? -5.262 3.903 7.059 1.00 97.25 100 ILE A O 1
ATOM 735 N N . CYS A 1 101 ? -5.703 4.208 9.230 1.00 98.25 101 CYS A N 1
ATOM 736 C CA . CYS A 1 101 ? -6.765 3.209 9.281 1.00 98.25 101 CYS A CA 1
ATOM 737 C C . CYS A 1 101 ? -7.958 3.642 8.428 1.00 98.25 101 CYS A C 1
ATOM 739 O O . CYS A 1 101 ? -8.510 4.725 8.639 1.00 98.25 101 CYS A O 1
ATOM 741 N N . GLN A 1 102 ? -8.380 2.774 7.503 1.00 97.38 102 GLN A N 1
ATOM 742 C CA . GLN A 1 102 ? -9.445 3.044 6.540 1.00 97.38 102 GLN A CA 1
ATOM 743 C C . GLN A 1 102 ? -9.235 4.405 5.851 1.00 97.38 102 GLN A C 1
ATOM 745 O O . GLN A 1 102 ? -10.102 5.287 5.879 1.00 97.38 102 GLN A O 1
ATOM 750 N N . GLY A 1 103 ? -8.030 4.570 5.293 1.00 93.31 103 GLY A N 1
ATOM 751 C CA . GLY A 1 103 ? -7.639 5.723 4.488 1.00 93.31 103 GLY A CA 1
ATOM 752 C C . GLY A 1 103 ? -8.514 5.911 3.245 1.00 93.31 103 GLY A C 1
ATOM 753 O O . GLY A 1 103 ? -9.463 5.164 2.991 1.00 93.31 103 GLY A O 1
ATOM 754 N N . GLU A 1 104 ? -8.214 6.946 2.469 1.00 92.06 104 GLU A N 1
ATOM 755 C CA . GLU A 1 104 ? -9.000 7.288 1.285 1.00 92.06 104 GLU A CA 1
ATOM 756 C C . GLU A 1 104 ? -9.070 6.118 0.287 1.00 92.06 104 GLU A C 1
ATOM 758 O O . GLU A 1 104 ? -8.097 5.399 0.102 1.00 92.06 104 GLU A O 1
ATOM 763 N N . GLY A 1 105 ? -10.238 5.880 -0.320 1.00 92.06 105 GLY A N 1
ATOM 764 C CA . GLY A 1 105 ? -10.458 4.751 -1.240 1.00 92.06 105 GLY A CA 1
ATOM 765 C C . GLY A 1 105 ? -10.738 3.390 -0.572 1.00 92.06 105 GLY A C 1
ATOM 766 O O . GLY A 1 105 ? -11.267 2.488 -1.230 1.00 92.06 105 GLY A O 1
ATOM 767 N N . LEU A 1 106 ? -10.480 3.230 0.734 1.00 96.06 106 LEU A N 1
ATOM 768 C CA . LEU A 1 106 ? -10.829 2.011 1.473 1.00 96.06 106 LEU A CA 1
ATOM 769 C C . LEU A 1 106 ? -12.265 2.035 2.009 1.00 96.06 106 LEU A C 1
ATOM 771 O O . LEU A 1 106 ? -12.701 2.936 2.729 1.00 96.06 106 LEU A O 1
ATOM 775 N N . THR A 1 107 ? -12.993 0.966 1.709 1.00 96.06 107 THR A N 1
ATOM 776 C CA . THR A 1 107 ? -14.348 0.704 2.214 1.00 96.06 107 THR A CA 1
ATOM 777 C C . THR A 1 107 ? -14.355 -0.254 3.406 1.00 96.06 107 THR A C 1
ATOM 779 O O . THR A 1 107 ? -15.313 -0.266 4.176 1.00 96.06 107 THR A O 1
ATOM 782 N N . VAL A 1 108 ? -13.270 -1.010 3.590 1.00 95.81 108 VAL A N 1
ATOM 783 C CA . VAL A 1 108 ? -13.063 -1.965 4.688 1.00 95.81 108 VAL A CA 1
ATOM 784 C C . VAL A 1 108 ? -12.161 -1.378 5.777 1.00 95.81 108 VAL A C 1
ATOM 786 O O . VAL A 1 108 ? -11.327 -0.514 5.505 1.00 95.81 108 VAL A O 1
ATOM 789 N N . SER A 1 109 ? -12.305 -1.857 7.0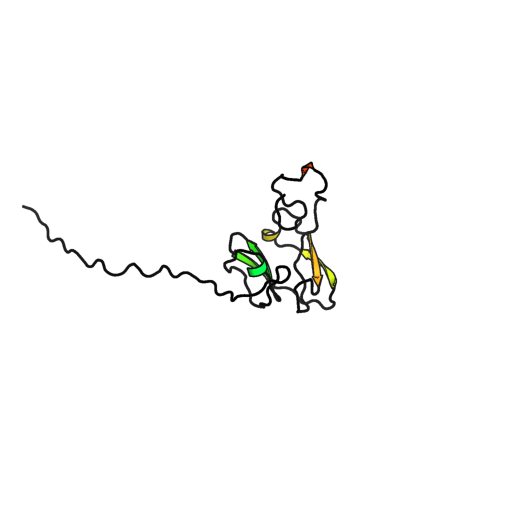15 1.00 97.31 109 SER A N 1
ATOM 790 C CA . SER A 1 109 ? -11.511 -1.420 8.176 1.00 97.31 109 SER A CA 1
ATOM 791 C C . SER A 1 109 ? -10.111 -2.049 8.190 1.00 97.31 109 SER A C 1
ATOM 793 O O . SER A 1 109 ? -9.750 -2.807 9.089 1.00 97.31 109 SER A O 1
ATOM 795 N N . ASN A 1 110 ? -9.331 -1.728 7.162 1.00 98.25 110 ASN A N 1
ATOM 796 C CA . ASN A 1 110 ? -7.938 -2.127 7.006 1.00 98.25 110 ASN A CA 1
ATOM 797 C C . ASN A 1 110 ? -7.024 -0.903 7.051 1.00 98.25 110 ASN A C 1
ATOM 799 O O . ASN A 1 110 ? -7.444 0.218 6.753 1.00 98.25 110 ASN A O 1
ATOM 803 N N . TRP A 1 111 ? -5.762 -1.119 7.404 1.00 98.25 111 TRP A N 1
ATOM 804 C CA . TRP A 1 111 ? -4.744 -0.087 7.287 1.00 98.25 111 TRP A CA 1
ATOM 805 C C . TRP A 1 111 ? -4.553 0.336 5.827 1.00 98.25 111 TRP A C 1
ATOM 807 O O . TRP A 1 111 ? -4.564 -0.494 4.911 1.00 98.25 111 TRP A O 1
ATOM 817 N N . GLY A 1 112 ? -4.416 1.649 5.637 1.00 96.56 112 GLY A N 1
ATOM 818 C CA . GLY A 1 112 ? -4.068 2.307 4.384 1.00 96.56 112 GLY A CA 1
ATOM 819 C C . GLY A 1 112 ? -2.670 1.936 3.897 1.00 96.56 112 GLY A C 1
ATOM 820 O O . GLY A 1 112 ? -2.021 1.038 4.427 1.00 96.56 112 GLY A O 1
ATOM 821 N N . ASP A 1 113 ? -2.236 2.576 2.817 1.00 94.56 113 ASP A N 1
ATOM 822 C CA . ASP A 1 113 ? -0.875 2.389 2.319 1.00 94.56 113 ASP A CA 1
ATOM 823 C C . ASP A 1 113 ? 0.127 2.843 3.386 1.00 94.56 113 ASP A C 1
ATOM 825 O O . ASP A 1 113 ? -0.119 3.818 4.100 1.00 94.56 113 ASP A O 1
ATOM 829 N N . CYS A 1 114 ? 1.256 2.144 3.484 1.00 93.31 114 CYS A N 1
ATOM 830 C CA . CYS A 1 114 ? 2.387 2.643 4.250 1.00 93.31 114 CYS A CA 1
ATOM 831 C C . CYS A 1 114 ? 3.124 3.683 3.405 1.00 93.31 114 CYS A C 1
ATOM 833 O O . CYS A 1 114 ? 3.802 3.320 2.445 1.00 93.31 114 CYS A O 1
ATOM 835 N N . ILE A 1 115 ? 2.955 4.961 3.738 1.00 89.38 115 ILE A N 1
ATOM 836 C CA . ILE A 1 115 ? 3.536 6.083 2.996 1.00 89.38 115 ILE A CA 1
ATOM 837 C C . ILE A 1 115 ? 4.811 6.517 3.714 1.00 89.38 115 ILE A C 1
ATOM 839 O O . ILE A 1 115 ? 4.771 6.806 4.911 1.00 89.38 115 ILE A O 1
ATOM 843 N N . SER A 1 116 ? 5.941 6.537 3.004 1.00 88.06 116 SER A N 1
ATOM 844 C CA . SER A 1 116 ? 7.231 6.978 3.543 1.00 88.06 116 SER A CA 1
ATOM 845 C C . SER A 1 116 ? 7.154 8.399 4.108 1.00 88.06 116 SER A C 1
ATOM 847 O O . SER A 1 116 ? 6.507 9.277 3.545 1.00 88.06 116 SER A O 1
ATOM 849 N N . ASN A 1 117 ? 7.847 8.644 5.221 1.00 76.81 117 ASN A N 1
ATOM 850 C CA . ASN A 1 117 ? 7.998 9.996 5.750 1.00 76.81 117 ASN A CA 1
ATOM 851 C C . ASN A 1 117 ? 8.885 10.819 4.812 1.00 76.81 117 ASN A C 1
ATOM 853 O O . ASN A 1 117 ? 10.001 10.390 4.508 1.00 76.81 117 ASN A O 1
ATOM 857 N N . LYS A 1 118 ? 8.411 12.012 4.427 1.00 66.19 118 LYS A N 1
ATOM 858 C CA . LYS A 1 118 ? 9.177 12.987 3.640 1.00 66.19 118 LYS A CA 1
ATOM 859 C C . LYS A 1 118 ? 10.532 13.226 4.298 1.00 66.19 118 LYS A C 1
ATOM 861 O O . LYS A 1 118 ? 10.594 13.591 5.475 1.00 66.19 118 LYS A O 1
ATOM 866 N N . THR A 1 119 ? 11.611 12.998 3.562 1.00 55.22 119 THR A N 1
ATOM 867 C CA . THR A 1 119 ? 12.967 13.235 4.066 1.00 55.22 119 THR A CA 1
ATOM 868 C C . THR A 1 119 ? 13.418 14.679 3.867 1.00 55.22 119 THR A C 1
ATOM 870 O O . THR A 1 119 ? 14.269 15.136 4.630 1.00 55.22 119 THR A O 1
ATOM 873 N N . ILE A 1 120 ? 12.852 15.409 2.895 1.00 56.38 120 ILE A N 1
ATOM 874 C CA . ILE A 1 120 ? 13.246 16.779 2.531 1.00 56.38 120 ILE A CA 1
ATOM 875 C C . ILE A 1 120 ? 11.992 17.563 2.067 1.00 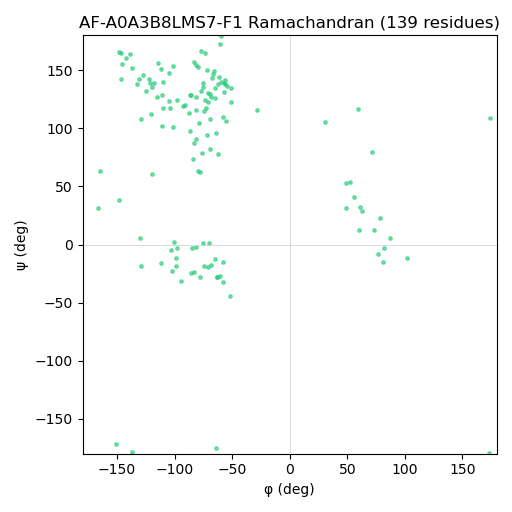56.38 120 ILE A C 1
ATOM 877 O O . ILE A 1 120 ? 11.097 16.986 1.461 1.00 56.38 120 ILE A O 1
ATOM 881 N N . ASP A 1 121 ? 11.883 18.858 2.401 1.00 55.53 121 ASP A N 1
ATOM 882 C CA . ASP A 1 121 ? 10.844 19.766 1.863 1.00 55.53 121 ASP A CA 1
ATOM 883 C C . ASP A 1 121 ? 11.383 20.373 0.551 1.00 55.53 121 ASP A C 1
ATOM 885 O O . ASP A 1 121 ? 12.359 21.124 0.562 1.00 55.53 121 ASP A O 1
ATOM 889 N N . GLU A 1 122 ? 10.777 20.027 -0.583 1.00 52.53 122 GLU A N 1
ATOM 890 C CA . GLU A 1 122 ? 11.245 20.292 -1.965 1.00 52.53 122 GLU A CA 1
ATOM 891 C C . GLU A 1 122 ? 11.185 21.760 -2.384 1.00 52.53 122 GLU A C 1
ATOM 893 O O . GLU A 1 122 ? 11.515 22.131 -3.509 1.00 52.53 122 GLU A O 1
ATOM 898 N N . LYS A 1 123 ? 10.749 22.641 -1.485 1.00 55.62 123 LYS A N 1
ATOM 899 C CA . LYS A 1 123 ? 10.704 24.081 -1.758 1.00 55.62 123 LYS A CA 1
ATOM 900 C C . LYS A 1 123 ? 12.089 24.686 -1.967 1.00 55.62 123 LYS A C 1
ATOM 902 O O . LYS A 1 123 ? 12.174 25.831 -2.409 1.00 55.62 123 LYS A O 1
ATOM 907 N N . GLU A 1 124 ? 13.151 23.952 -1.644 1.00 57.75 124 GLU A N 1
ATOM 908 C CA . GLU A 1 124 ? 14.521 24.334 -1.957 1.00 57.75 124 GLU A CA 1
ATOM 909 C C . GLU A 1 124 ? 14.813 24.123 -3.459 1.00 57.75 124 GLU A C 1
ATOM 911 O O . GLU A 1 124 ? 14.859 22.982 -3.926 1.00 57.75 124 GLU A O 1
ATOM 916 N N . PRO A 1 125 ? 15.068 25.198 -4.237 1.00 57.38 125 PRO A N 1
ATOM 917 C CA . PRO A 1 125 ? 15.219 25.139 -5.698 1.00 57.38 125 PRO A CA 1
ATOM 918 C C . PRO A 1 125 ? 16.325 24.209 -6.209 1.00 57.38 125 PRO A C 1
ATOM 920 O O . PRO A 1 125 ? 16.382 23.928 -7.403 1.00 57.38 125 PRO A O 1
ATOM 923 N N . SER A 1 126 ? 17.237 23.781 -5.333 1.00 59.78 126 SER A N 1
ATOM 924 C CA . SER A 1 126 ? 18.320 22.852 -5.654 1.00 59.78 126 SER A CA 1
ATOM 925 C C . SER A 1 126 ? 17.858 21.416 -5.899 1.00 59.78 126 SER A C 1
ATOM 927 O O . SER A 1 126 ? 18.620 20.667 -6.501 1.00 59.78 126 SER A O 1
ATOM 929 N N . PHE A 1 127 ? 16.664 21.043 -5.429 1.00 54.53 127 PHE A N 1
ATOM 930 C CA . PHE A 1 127 ? 16.120 19.683 -5.542 1.00 54.53 127 PHE A CA 1
ATOM 931 C C . PHE A 1 127 ? 15.130 19.521 -6.699 1.00 54.53 127 PHE A C 1
ATOM 933 O O . PHE A 1 127 ? 14.818 18.406 -7.086 1.00 54.53 127 PHE A O 1
ATOM 940 N N . CYS A 1 128 ? 14.682 20.615 -7.318 1.00 59.31 128 CYS A N 1
ATOM 941 C CA . CYS A 1 128 ? 13.881 20.523 -8.532 1.00 59.31 128 CYS A CA 1
ATOM 942 C C . CYS A 1 128 ? 14.769 20.058 -9.703 1.00 59.31 128 CYS A C 1
ATOM 944 O O . CYS A 1 128 ? 15.697 20.782 -10.082 1.00 59.31 128 CYS A O 1
ATOM 946 N N . ARG A 1 129 ? 14.428 18.943 -10.365 1.00 64.75 129 ARG A N 1
ATOM 947 C CA . ARG A 1 129 ? 15.115 18.368 -11.546 1.00 64.75 129 ARG A CA 1
ATOM 948 C C . ARG A 1 129 ? 16.393 17.586 -11.284 1.00 64.75 129 ARG A C 1
ATOM 950 O O . ARG A 1 129 ? 17.213 17.451 -12.201 1.00 64.75 129 ARG A O 1
ATOM 957 N N . ASP A 1 130 ? 16.583 17.072 -10.077 1.00 64.50 130 ASP A N 1
ATOM 958 C CA . ASP A 1 130 ? 17.684 16.149 -9.789 1.00 64.50 130 ASP A CA 1
ATOM 959 C C . ASP A 1 130 ? 17.377 14.695 -10.203 1.00 64.50 130 ASP A C 1
ATOM 961 O O . ASP A 1 130 ? 18.269 13.846 -10.148 1.00 64.50 130 ASP A O 1
ATOM 965 N N . GLN A 1 131 ? 16.172 14.432 -10.727 1.00 67.81 131 GLN A N 1
ATOM 966 C CA . GLN A 1 131 ? 15.657 13.104 -11.052 1.00 67.81 131 GLN A CA 1
ATOM 967 C C . GLN A 1 131 ? 15.517 12.185 -9.828 1.00 67.81 131 GLN A C 1
ATOM 969 O O . GLN A 1 131 ? 15.584 10.958 -9.965 1.00 67.81 131 GLN A O 1
ATOM 974 N N . ILE A 1 132 ? 15.289 12.760 -8.647 1.00 66.44 132 ILE A N 1
ATOM 975 C CA . ILE A 1 132 ? 15.030 12.051 -7.396 1.00 66.44 132 ILE A CA 1
ATOM 976 C C . ILE A 1 132 ? 13.663 12.496 -6.855 1.00 66.44 132 ILE A C 1
ATOM 978 O O . ILE A 1 132 ? 13.301 13.663 -6.924 1.00 66.44 132 ILE A O 1
ATOM 982 N N . ASP A 1 133 ? 12.887 11.547 -6.334 1.00 65.19 133 ASP A N 1
ATOM 983 C CA . ASP A 1 133 ? 11.624 11.810 -5.631 1.00 65.19 133 ASP A CA 1
ATOM 984 C C . ASP A 1 133 ? 11.941 12.207 -4.179 1.00 65.19 133 ASP A C 1
ATOM 986 O O . ASP A 1 133 ? 12.158 11.353 -3.312 1.00 65.19 133 ASP A O 1
ATOM 990 N N . ASN A 1 134 ? 12.105 13.509 -3.940 1.00 66.88 134 ASN A N 1
ATOM 991 C CA . ASN A 1 134 ? 12.600 14.027 -2.665 1.00 66.88 134 ASN A CA 1
ATOM 992 C C . ASN A 1 134 ? 11.492 14.166 -1.598 1.00 66.88 134 ASN A C 1
ATOM 994 O O . ASN A 1 134 ? 11.809 14.110 -0.398 1.00 66.88 134 ASN A O 1
ATOM 998 N N . ASP A 1 135 ? 10.217 14.288 -1.991 1.00 64.94 135 ASP A N 1
ATOM 999 C CA . ASP A 1 135 ? 9.062 14.254 -1.087 1.00 64.94 135 ASP A CA 1
ATOM 1000 C C . ASP A 1 135 ? 8.295 12.939 -1.022 1.00 64.94 135 ASP A C 1
ATOM 1002 O O . ASP A 1 135 ? 7.340 12.840 -0.236 1.00 64.94 135 ASP A O 1
ATOM 1006 N N . CYS A 1 136 ? 8.754 11.923 -1.741 1.00 73.19 136 CYS A N 1
ATOM 1007 C CA . CYS A 1 136 ? 8.206 10.579 -1.703 1.00 73.19 136 CYS A CA 1
ATOM 1008 C C . CYS A 1 136 ? 6.737 10.513 -2.146 1.00 73.19 136 CYS A C 1
ATOM 1010 O O . CYS A 1 136 ? 5.975 9.695 -1.613 1.00 73.19 136 CYS A O 1
ATOM 1012 N N . ASP A 1 137 ? 6.315 11.376 -3.077 1.00 70.38 137 ASP A N 1
ATOM 1013 C CA . ASP A 1 137 ? 4.964 11.362 -3.648 1.00 70.38 137 ASP A CA 1
ATOM 1014 C C . ASP A 1 137 ? 4.798 10.380 -4.826 1.00 70.38 137 ASP A C 1
ATOM 1016 O O . ASP A 1 137 ? 3.681 10.188 -5.325 1.00 70.38 137 ASP A O 1
ATOM 1020 N N . GLY A 1 138 ? 5.880 9.709 -5.234 1.00 66.12 138 GLY A N 1
ATOM 1021 C CA . GLY A 1 138 ? 5.919 8.780 -6.358 1.00 66.12 138 GLY A CA 1
ATOM 1022 C C . GLY A 1 138 ? 6.193 9.448 -7.706 1.00 66.12 138 GLY A C 1
ATOM 1023 O O . GLY A 1 138 ? 6.127 8.769 -8.738 1.00 66.12 138 GLY A O 1
ATOM 1024 N N . LYS A 1 139 ? 6.486 10.753 -7.738 1.00 67.62 139 LYS A N 1
ATOM 1025 C CA . LYS A 1 139 ? 6.954 11.474 -8.922 1.00 67.62 139 LYS A CA 1
ATOM 1026 C C . LYS A 1 139 ? 8.411 11.856 -8.747 1.00 67.62 139 LYS A C 1
ATOM 1028 O O . LYS A 1 139 ? 8.872 12.248 -7.692 1.00 67.62 139 LYS A O 1
ATOM 1033 N N . ILE A 1 140 ? 9.141 11.714 -9.839 1.00 63.12 140 ILE A N 1
ATOM 1034 C CA . ILE A 1 140 ? 10.523 12.151 -9.911 1.00 63.12 140 ILE A CA 1
ATOM 1035 C C . ILE A 1 140 ? 10.529 13.632 -10.310 1.00 63.12 140 ILE A C 1
ATOM 1037 O O . ILE A 1 140 ? 9.914 13.970 -11.331 1.00 63.12 140 ILE A O 1
ATOM 1041 N N . ASP A 1 141 ? 11.237 14.468 -9.546 1.00 61.75 141 ASP A N 1
ATOM 1042 C CA . ASP A 1 141 ? 11.348 15.917 -9.765 1.00 61.75 141 ASP A CA 1
ATOM 1043 C C . ASP A 1 141 ? 12.447 16.348 -10.740 1.00 61.75 141 ASP A C 1
ATOM 1045 O O . ASP A 1 141 ? 13.523 15.704 -10.836 1.00 61.75 141 ASP A O 1
#

Secondary structure (DSSP, 8-state):
--------------------------SPPPBTTBBS--S--TT-B-SSHHHH-BSSEEEEEETTEEEEEEPPB-SSTT-EEEEE--GGG-TTS-SEEEEEBT-TT--SSBB---EEPPSS-TTSTTSTTSSS-SS-SS---

Foldseek 3Di:
DDDDDDPPDDPDDDPPPPPPPPPDDDPFDDFPLETQDQDQQFQPFDDFQNSHHYQQWGFTQQPRGTPIDGWAAADDFFDKDWDAADPSLQQPAHRIFMWTQQDGPHPHRTIHDGQGQQPDDPPPPVLPPPQGPRRRPPDGD

Sequence (141 aa):
MRMAFIKCMSMLCCVGCLMAWNACSGDVKCVNDISSLTIDTNGSPCTAKCDCNNQNYYGDCVSGRCFATKRDTCSTKGTEQSCIVPEVLTNGCSRQGIQICQGEGLTVSNWGDCISNKTIDEKEPSFCRDQIDNDCDGKID

Nearest PDB structures (foldseek):
  5m3k-assembly1_E  TM=2.329E-01  e=7.773E+00  Pseudomonas protegens Pf-5